Protein AF-A0A818BDM7-F1 (afdb_monomer_lite)

Sequence (76 aa):
MAQVTVRMHSKQTCAIYDRFGRLMFGNETLPKDVLEYVVFERILTNPYSQWRVHSKILPSWLPPLNPHCKKCHASY

Structure (mmCIF, N/CA/C/O backbone):
data_AF-A0A818BDM7-F1
#
_entry.id   AF-A0A818BDM7-F1
#
loop_
_atom_site.group_PDB
_atom_site.id
_atom_site.type_symbol
_atom_site.label_atom_id
_atom_site.label_alt_id
_atom_site.label_comp_id
_atom_site.label_asym_id
_atom_site.label_entity_id
_atom_site.label_seq_id
_atom_site.pdbx_PDB_ins_code
_atom_site.Cartn_x
_atom_site.Cartn_y
_atom_site.Cartn_z
_atom_site.occupancy
_atom_site.B_iso_or_equiv
_atom_site.auth_seq_id
_atom_site.auth_comp_id
_atom_site.auth_asym_id
_at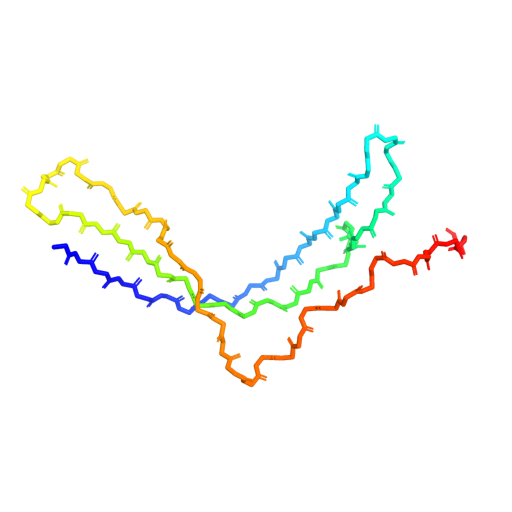om_site.auth_atom_id
_atom_site.pdbx_PDB_model_num
ATOM 1 N N . MET A 1 1 ? 4.909 1.067 -21.908 1.00 89.38 1 MET A N 1
ATOM 2 C CA . MET A 1 1 ? 4.516 1.118 -20.483 1.00 89.38 1 MET A CA 1
ATOM 3 C C . MET A 1 1 ? 4.307 -0.310 -20.019 1.00 89.38 1 MET A C 1
ATOM 5 O O . MET A 1 1 ? 3.738 -1.078 -20.780 1.00 89.38 1 MET A O 1
ATOM 9 N N . ALA A 1 2 ? 4.830 -0.681 -18.855 1.00 96.12 2 ALA A N 1
ATOM 10 C CA . ALA A 1 2 ? 4.646 -2.008 -18.275 1.00 96.12 2 ALA A CA 1
ATOM 11 C C . ALA A 1 2 ? 3.756 -1.916 -17.043 1.00 96.12 2 ALA A C 1
ATOM 13 O O . ALA A 1 2 ? 3.857 -0.947 -16.289 1.00 96.12 2 ALA A O 1
ATOM 14 N N . GLN A 1 3 ? 2.924 -2.935 -16.849 1.00 97.69 3 GLN A N 1
ATOM 15 C CA . GLN A 1 3 ? 2.070 -3.077 -15.682 1.00 97.69 3 GLN A CA 1
ATOM 16 C C . GLN A 1 3 ? 2.278 -4.445 -15.044 1.00 97.69 3 GLN A C 1
ATOM 18 O O . GLN A 1 3 ? 2.465 -5.443 -15.739 1.00 97.69 3 GLN A O 1
ATOM 23 N N . VAL A 1 4 ? 2.258 -4.474 -13.716 1.00 97.75 4 VAL A N 1
ATOM 24 C CA . VAL A 1 4 ? 2.385 -5.693 -12.914 1.00 97.75 4 VAL A CA 1
ATOM 25 C C . VAL A 1 4 ? 1.303 -5.663 -11.850 1.00 97.75 4 VAL A C 1
ATOM 27 O O . VAL A 1 4 ? 1.216 -4.713 -11.079 1.00 97.75 4 VAL 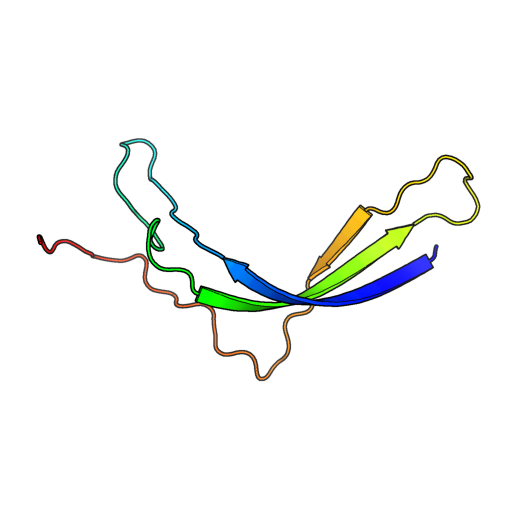A O 1
ATOM 30 N N . THR A 1 5 ? 0.478 -6.706 -11.805 1.00 97.56 5 THR A N 1
ATOM 31 C CA . THR A 1 5 ? -0.546 -6.862 -10.766 1.00 97.56 5 THR A CA 1
ATOM 32 C C . THR A 1 5 ? -0.018 -7.785 -9.680 1.00 97.56 5 THR A C 1
ATOM 34 O O . THR A 1 5 ? 0.410 -8.900 -9.971 1.00 97.56 5 THR A O 1
ATOM 37 N N . VAL A 1 6 ? -0.066 -7.336 -8.429 1.00 97.62 6 VAL A N 1
ATOM 38 C CA . VAL A 1 6 ? 0.404 -8.092 -7.265 1.00 97.62 6 VAL A CA 1
ATOM 39 C C . VAL A 1 6 ? -0.769 -8.366 -6.334 1.00 97.62 6 VAL A C 1
ATOM 41 O O . VAL A 1 6 ? -1.488 -7.446 -5.944 1.00 97.62 6 VAL A O 1
ATOM 44 N N . ARG A 1 7 ? -0.951 -9.635 -5.953 1.00 95.69 7 ARG A N 1
ATOM 45 C CA . ARG A 1 7 ? -1.892 -10.042 -4.904 1.00 95.69 7 ARG A CA 1
ATOM 46 C C . ARG A 1 7 ? -1.211 -9.900 -3.546 1.00 95.69 7 ARG A C 1
ATOM 48 O O . ARG A 1 7 ? -0.260 -10.622 -3.258 1.00 95.69 7 ARG A O 1
ATOM 55 N N . MET A 1 8 ? -1.715 -9.001 -2.714 1.00 96.25 8 MET A N 1
ATOM 56 C CA . MET A 1 8 ? -1.231 -8.763 -1.359 1.00 96.25 8 MET A CA 1
ATOM 57 C C . MET A 1 8 ? -2.231 -9.323 -0.350 1.00 96.25 8 MET A C 1
ATOM 59 O O . MET A 1 8 ? -3.426 -9.042 -0.428 1.00 96.25 8 MET A O 1
ATOM 63 N N . HIS A 1 9 ? -1.739 -10.126 0.592 1.00 95.19 9 HIS A N 1
ATOM 64 C CA . HIS A 1 9 ? -2.509 -10.628 1.726 1.00 95.19 9 HIS A CA 1
ATOM 65 C C . HIS A 1 9 ? -1.779 -10.232 3.005 1.00 95.19 9 HIS A C 1
ATOM 67 O O . HIS A 1 9 ? -0.670 -10.702 3.255 1.00 95.19 9 HIS A O 1
ATOM 73 N N . SER A 1 10 ? -2.361 -9.313 3.769 1.00 95.56 10 SER A N 1
ATOM 74 C CA . SER A 1 10 ? -1.695 -8.706 4.924 1.00 95.56 10 SER A CA 1
ATOM 75 C C . SER A 1 10 ? -2.676 -8.435 6.057 1.00 95.56 10 SER A C 1
ATOM 77 O O . SER A 1 10 ? -3.877 -8.313 5.824 1.00 95.56 10 SER A O 1
ATOM 79 N N . LYS A 1 11 ? -2.150 -8.319 7.278 1.00 94.81 11 LYS A N 1
ATOM 80 C CA . LYS A 1 11 ? -2.896 -7.871 8.457 1.00 94.81 11 LYS A CA 1
ATOM 81 C C . LYS A 1 11 ? -2.637 -6.389 8.677 1.00 94.81 11 LYS A C 1
ATOM 83 O O . LYS A 1 11 ? -1.482 -6.001 8.830 1.00 94.81 11 LYS A O 1
ATOM 88 N N . GLN A 1 12 ? -3.693 -5.580 8.686 1.00 93.25 12 GLN A N 1
ATOM 89 C CA . GLN A 1 12 ? -3.587 -4.124 8.817 1.00 93.25 12 GLN A CA 1
ATOM 90 C C . GLN A 1 12 ? -4.550 -3.595 9.882 1.00 93.25 12 GLN A C 1
ATOM 92 O O . GLN A 1 12 ? -5.670 -4.090 10.024 1.00 93.25 12 GLN A O 1
ATOM 97 N N . THR A 1 13 ? -4.121 -2.573 10.619 1.00 92.19 13 THR A N 1
ATOM 98 C CA . THR A 1 13 ? -4.975 -1.749 11.481 1.00 92.19 13 THR A CA 1
ATOM 99 C C . THR A 1 13 ? -5.227 -0.414 10.786 1.00 92.19 13 THR A C 1
ATOM 101 O O . THR A 1 13 ? -4.357 0.128 10.106 1.00 92.19 13 THR A O 1
ATOM 104 N N . CYS A 1 14 ? -6.442 0.113 10.908 1.00 91.25 14 CYS A N 1
ATOM 105 C CA . CYS A 1 14 ? -6.812 1.404 10.337 1.00 91.25 14 CYS A CA 1
ATOM 106 C C . CYS A 1 14 ? -7.763 2.086 11.310 1.00 91.25 14 CYS A C 1
ATOM 108 O O . CYS A 1 14 ? -8.776 1.492 11.674 1.00 91.25 14 CYS A O 1
ATOM 110 N N . ALA A 1 15 ? -7.437 3.310 11.714 1.00 91.88 15 ALA A N 1
ATOM 111 C CA . ALA A 1 15 ? -8.276 4.169 12.533 1.00 91.88 15 ALA A CA 1
ATOM 112 C C . ALA A 1 15 ? -8.314 5.559 11.893 1.00 91.88 15 ALA A C 1
ATOM 114 O O . ALA A 1 15 ? -7.272 6.172 11.661 1.00 91.88 15 ALA A O 1
ATOM 115 N N . ILE A 1 16 ? -9.512 6.033 11.560 1.00 90.69 16 ILE A N 1
ATOM 116 C CA . ILE A 1 16 ? -9.730 7.351 10.960 1.00 90.69 16 ILE A CA 1
ATOM 117 C C . ILE A 1 16 ? -10.367 8.242 12.014 1.00 90.69 16 ILE A C 1
ATOM 119 O O . ILE A 1 16 ? -11.418 7.906 12.565 1.00 90.69 16 ILE A O 1
ATOM 123 N N . TYR A 1 17 ? -9.741 9.387 12.251 1.00 91.69 17 TYR A N 1
ATOM 124 C CA . TYR A 1 17 ? -10.176 10.382 13.220 1.00 91.69 17 TYR A CA 1
ATOM 125 C C . TYR A 1 17 ? -10.747 11.614 12.527 1.00 91.69 17 TYR A C 1
ATOM 127 O O . TYR A 1 17 ? -10.256 12.038 11.481 1.00 91.69 17 TYR A O 1
ATOM 135 N N . ASP A 1 18 ? -11.772 12.205 13.137 1.00 92.12 18 ASP A N 1
ATOM 136 C CA . ASP A 1 18 ? -12.273 13.518 12.739 1.00 92.12 18 ASP A CA 1
ATOM 137 C C . ASP A 1 18 ? -11.289 14.628 13.157 1.00 92.12 18 ASP A C 1
ATOM 139 O O . ASP A 1 18 ? -10.434 14.435 14.024 1.00 92.12 18 ASP A O 1
ATOM 143 N N . ARG A 1 19 ? -11.475 15.843 12.635 1.00 94.44 19 ARG A N 1
ATOM 144 C CA . ARG A 1 19 ? -10.728 17.059 13.015 1.00 94.44 19 ARG A CA 1
ATOM 145 C C . ARG A 1 19 ? -10.778 17.395 14.512 1.00 94.44 19 ARG A C 1
ATOM 147 O O . ARG A 1 19 ? -9.959 18.173 14.985 1.00 94.44 19 ARG A O 1
ATOM 154 N N . PHE A 1 20 ? -11.743 16.838 15.246 1.00 93.69 20 PHE A N 1
ATOM 155 C CA . PHE A 1 20 ? -11.881 16.974 16.702 1.00 93.69 20 PHE A CA 1
ATOM 156 C C . PHE A 1 20 ? -11.289 15.789 17.488 1.00 93.69 20 PHE A C 1
ATOM 158 O O . PHE A 1 20 ? -11.529 15.679 18.687 1.00 93.69 20 PHE A O 1
ATOM 165 N N . GLY A 1 21 ? -10.577 14.869 16.828 1.00 89.75 21 GLY A N 1
ATOM 166 C CA . GLY A 1 21 ? -9.935 13.713 17.465 1.00 89.75 21 GLY A CA 1
ATOM 167 C C . GLY A 1 21 ? -10.883 12.571 17.848 1.00 89.75 21 GLY A C 1
ATOM 168 O O . GLY A 1 21 ? -10.487 11.658 18.563 1.00 89.75 21 GLY A O 1
ATOM 169 N N . ARG A 1 22 ? -12.141 12.589 17.391 1.00 91.56 22 ARG A N 1
ATOM 170 C CA . ARG A 1 22 ? -13.102 11.498 17.633 1.00 91.56 22 ARG A CA 1
ATOM 171 C C . ARG A 1 22 ? -12.915 10.394 16.593 1.00 91.56 22 ARG A C 1
ATOM 173 O O . ARG A 1 22 ? -12.816 10.700 15.405 1.00 91.56 22 ARG A O 1
ATOM 180 N N . LEU A 1 23 ? -12.902 9.131 17.023 1.00 87.94 23 LEU A N 1
ATOM 181 C CA . LEU A 1 23 ? -12.793 7.977 16.125 1.00 87.94 23 LEU A CA 1
ATOM 182 C C . LEU A 1 23 ? -14.047 7.872 15.240 1.00 87.94 23 LEU A C 1
ATOM 184 O O . LEU A 1 23 ? -15.159 7.715 15.742 1.00 87.94 23 LEU A O 1
ATOM 188 N N . MET A 1 24 ? -13.863 7.962 13.924 1.00 89.00 24 MET A N 1
ATOM 189 C CA . MET A 1 24 ? -14.933 7.859 12.925 1.00 89.00 24 MET A CA 1
ATOM 190 C C . MET A 1 24 ? -15.052 6.448 12.355 1.00 89.00 24 MET A C 1
ATOM 192 O O . MET A 1 24 ? -16.157 5.943 12.162 1.00 89.00 24 MET A O 1
ATOM 196 N N . PHE A 1 25 ? -13.919 5.813 12.058 1.00 86.06 25 PHE A N 1
ATOM 197 C CA . PHE A 1 25 ? -13.897 4.520 11.387 1.00 86.06 25 PHE A CA 1
ATOM 198 C C . PHE A 1 25 ? -12.719 3.670 11.843 1.00 86.06 25 PHE A C 1
ATOM 200 O O . PHE A 1 25 ? -11.621 4.178 12.055 1.00 86.06 25 PHE A O 1
ATOM 207 N N . GLY A 1 26 ? -12.948 2.359 11.906 1.00 86.62 26 GLY A N 1
ATOM 208 C CA . GLY A 1 26 ? -11.904 1.380 12.164 1.00 86.62 26 GLY A CA 1
ATOM 209 C C . GLY A 1 26 ? -11.541 1.234 13.643 1.00 86.62 26 GLY A C 1
ATOM 210 O O . GLY A 1 26 ? -12.372 1.473 14.516 1.00 86.62 26 GLY A O 1
ATOM 211 N N . ASN A 1 27 ? -10.341 0.725 13.911 1.00 88.75 27 ASN A N 1
ATOM 212 C CA . ASN A 1 27 ? -9.820 0.432 15.245 1.00 88.75 27 ASN A CA 1
ATOM 213 C C . ASN A 1 27 ? -8.279 0.369 15.189 1.00 88.75 27 ASN A C 1
ATOM 215 O O . ASN A 1 27 ? -7.717 -0.180 14.239 1.00 88.75 27 ASN A O 1
ATOM 219 N N . GLU A 1 28 ? -7.604 0.928 16.194 1.00 89.81 28 GLU A N 1
ATOM 220 C CA . GLU A 1 28 ? -6.137 0.968 16.279 1.00 89.81 28 GLU A CA 1
ATOM 221 C C . GLU A 1 28 ? -5.503 -0.361 16.692 1.00 89.81 28 GLU A C 1
ATOM 223 O O . GLU A 1 28 ? -4.397 -0.676 16.258 1.00 89.81 28 GLU A O 1
ATOM 228 N N . THR A 1 29 ? -6.184 -1.141 17.530 1.00 91.38 29 THR A N 1
ATOM 229 C CA . THR A 1 29 ? -5.613 -2.328 18.182 1.00 91.38 29 THR A CA 1
ATOM 230 C C . THR A 1 29 ? -6.002 -3.629 17.496 1.00 91.38 29 THR A C 1
ATOM 232 O O . THR A 1 29 ? -5.281 -4.616 17.616 1.00 91.38 29 THR A O 1
ATOM 235 N N . LEU A 1 30 ? -7.121 -3.649 16.768 1.00 91.25 30 LEU A N 1
ATOM 236 C CA . LEU A 1 30 ? -7.640 -4.854 16.122 1.00 91.25 30 LEU A CA 1
ATOM 237 C C . LEU A 1 30 ? -7.201 -4.940 14.650 1.00 91.25 30 LEU A C 1
ATOM 239 O O . LEU A 1 30 ? -7.810 -4.276 13.802 1.00 91.25 30 LEU A O 1
ATOM 243 N N . PRO A 1 31 ? -6.187 -5.764 14.309 1.00 92.75 31 PRO A N 1
ATOM 244 C CA . PRO A 1 31 ? -5.805 -5.982 12.922 1.00 92.75 31 PRO A CA 1
ATOM 245 C C . PRO A 1 31 ? -6.884 -6.771 12.182 1.00 92.75 31 PRO A C 1
ATOM 247 O O . PRO A 1 31 ? -7.482 -7.704 12.722 1.00 92.75 31 PRO A O 1
ATOM 250 N N . LYS A 1 32 ? -7.097 -6.423 10.915 1.00 89.44 32 LYS A N 1
ATOM 251 C CA . LYS A 1 32 ? -7.986 -7.142 10.000 1.00 89.44 32 LYS A CA 1
ATOM 252 C C . LYS A 1 32 ? -7.183 -7.735 8.853 1.00 89.44 32 LYS A C 1
ATOM 254 O O . LYS A 1 32 ? -6.226 -7.120 8.383 1.00 89.44 32 LYS A O 1
ATOM 259 N N . ASP A 1 33 ? -7.589 -8.920 8.411 1.00 91.62 33 ASP A N 1
ATOM 260 C CA . ASP A 1 33 ? -7.051 -9.534 7.202 1.00 91.62 33 ASP A CA 1
ATOM 261 C C . ASP A 1 33 ? -7.566 -8.779 5.974 1.00 91.62 33 ASP A C 1
ATOM 263 O O . ASP A 1 33 ? -8.769 -8.569 5.799 1.00 91.62 33 ASP A O 1
ATOM 267 N N . VAL A 1 34 ? -6.633 -8.347 5.133 1.00 90.25 34 VAL A N 1
ATOM 268 C CA . VAL A 1 34 ? -6.884 -7.520 3.957 1.00 90.25 34 VAL A CA 1
ATOM 269 C C . VAL A 1 34 ? -6.263 -8.208 2.746 1.00 90.25 34 VAL A C 1
ATOM 271 O O . VAL A 1 34 ? -5.047 -8.416 2.680 1.00 90.25 34 VAL A O 1
ATOM 274 N N . LEU A 1 35 ? -7.122 -8.585 1.794 1.00 92.19 35 LEU A N 1
ATOM 275 C CA . LEU A 1 35 ? -6.736 -9.171 0.514 1.00 92.19 35 LEU A CA 1
ATOM 276 C C . LEU A 1 35 ? -6.968 -8.166 -0.613 1.00 92.19 35 LEU A C 1
ATOM 278 O O . LEU A 1 35 ? -8.103 -7.761 -0.867 1.00 92.19 35 LEU A O 1
ATOM 282 N N . GLU A 1 36 ? -5.901 -7.789 -1.311 1.00 92.75 36 GLU A N 1
ATOM 283 C CA . GLU A 1 36 ? -5.938 -6.726 -2.315 1.00 92.75 36 GLU A CA 1
ATOM 284 C C . GLU A 1 36 ? -5.110 -7.077 -3.547 1.00 92.75 36 GLU A C 1
ATOM 286 O O . GLU A 1 36 ? -4.132 -7.820 -3.478 1.00 92.75 36 GLU A O 1
ATOM 291 N N . TYR A 1 37 ? -5.504 -6.518 -4.689 1.00 95.50 37 TYR A N 1
ATOM 292 C CA . TYR A 1 37 ? -4.798 -6.657 -5.956 1.00 95.50 37 TYR A CA 1
ATOM 293 C C . TYR A 1 37 ? -4.341 -5.269 -6.399 1.00 95.50 37 TYR A C 1
ATOM 295 O O . TYR A 1 37 ? -5.147 -4.465 -6.873 1.00 95.50 37 TYR A O 1
ATOM 303 N N . VAL A 1 38 ? -3.058 -4.975 -6.191 1.00 96.94 38 VAL A N 1
ATOM 304 C CA . VAL A 1 38 ? -2.456 -3.671 -6.491 1.00 96.94 38 VAL A CA 1
ATOM 305 C C . VAL A 1 38 ? -1.764 -3.745 -7.845 1.00 96.94 38 VAL A C 1
ATOM 307 O O . VAL A 1 38 ? -0.939 -4.629 -8.084 1.00 96.94 38 VAL A O 1
ATOM 310 N N . VAL A 1 39 ? -2.106 -2.819 -8.735 1.00 97.94 39 VAL A N 1
ATOM 311 C CA . VAL A 1 39 ? -1.477 -2.671 -10.047 1.00 97.94 39 VAL A CA 1
ATOM 312 C C . VAL A 1 39 ? -0.366 -1.644 -9.928 1.00 97.94 39 VAL A C 1
ATOM 314 O O . VAL A 1 39 ? -0.609 -0.495 -9.558 1.00 97.94 39 VAL A O 1
ATOM 317 N N . PHE A 1 40 ? 0.848 -2.053 -10.267 1.00 98.06 40 PHE A N 1
ATOM 318 C CA . PHE A 1 40 ? 1.997 -1.174 -10.413 1.00 98.06 40 PHE A CA 1
ATOM 319 C C . PHE A 1 40 ? 2.250 -0.877 -11.883 1.00 98.06 40 PHE A C 1
ATOM 321 O O . PHE A 1 40 ? 2.049 -1.737 -12.741 1.00 98.06 40 PHE A O 1
ATOM 328 N N . GLU A 1 41 ? 2.753 0.316 -12.170 1.00 97.75 41 GLU A N 1
ATOM 329 C CA . GLU A 1 41 ? 3.140 0.737 -13.510 1.00 97.75 41 GLU A CA 1
ATOM 330 C C . GLU A 1 41 ? 4.570 1.272 -13.560 1.00 97.75 41 GLU A C 1
ATOM 332 O O . GLU A 1 41 ? 5.079 1.836 -12.586 1.00 97.75 41 GLU A O 1
ATOM 337 N N . ARG A 1 42 ? 5.213 1.117 -14.722 1.00 96.62 42 ARG A N 1
ATOM 338 C CA . ARG A 1 42 ? 6.504 1.744 -15.028 1.00 96.62 42 ARG A CA 1
ATOM 339 C C . ARG A 1 42 ? 6.668 2.031 -16.520 1.00 96.62 42 ARG A C 1
ATOM 341 O O . ARG A 1 42 ? 6.275 1.245 -17.387 1.00 96.62 42 ARG A O 1
ATOM 348 N N . ILE A 1 43 ? 7.320 3.144 -16.846 1.00 97.62 43 ILE A N 1
ATOM 349 C CA . ILE A 1 43 ? 7.662 3.515 -18.225 1.00 97.62 43 ILE A CA 1
ATOM 350 C C . ILE A 1 43 ? 9.001 2.872 -18.617 1.00 97.62 43 ILE A C 1
ATOM 352 O O . ILE A 1 43 ? 10.060 3.421 -18.344 1.00 97.62 43 ILE A O 1
ATOM 356 N N . LEU A 1 44 ? 8.968 1.718 -19.293 1.00 95.12 44 LEU A N 1
ATOM 357 C CA . LEU A 1 44 ? 10.181 0.953 -19.635 1.00 95.12 44 LEU A CA 1
ATOM 358 C C . LEU A 1 44 ? 11.229 1.722 -20.460 1.00 95.12 44 LEU A C 1
ATOM 360 O O . LEU A 1 44 ? 12.413 1.438 -20.322 1.00 95.12 44 LEU A O 1
ATOM 364 N N . THR A 1 45 ? 10.809 2.674 -21.299 1.00 96.06 45 THR A N 1
ATOM 365 C CA . THR A 1 45 ? 11.709 3.460 -22.161 1.00 96.06 45 THR A CA 1
ATOM 366 C C . THR A 1 45 ? 12.575 4.447 -21.386 1.00 96.06 45 THR A C 1
ATOM 368 O O . THR A 1 45 ? 13.633 4.830 -21.871 1.00 96.06 45 THR A O 1
ATOM 371 N N . ASN A 1 46 ? 12.149 4.858 -20.189 1.00 94.62 46 ASN A N 1
ATOM 372 C CA . ASN A 1 46 ? 12.915 5.764 -19.346 1.00 94.62 46 ASN A CA 1
ATOM 373 C C . ASN A 1 46 ? 13.663 4.956 -18.268 1.00 94.62 46 ASN A C 1
ATOM 375 O O . ASN A 1 46 ? 13.003 4.378 -17.393 1.00 94.62 46 ASN A O 1
ATOM 379 N N . PRO A 1 47 ? 15.011 4.933 -18.275 1.00 92.88 47 PRO A N 1
ATOM 380 C CA . PRO A 1 47 ? 15.797 4.198 -17.283 1.00 92.88 47 PRO A CA 1
ATOM 381 C C . PRO A 1 47 ? 15.643 4.755 -15.860 1.00 92.88 47 PRO A C 1
ATOM 383 O O . PRO A 1 47 ? 15.803 4.011 -14.899 1.00 92.88 47 PRO A O 1
ATOM 386 N N . TYR A 1 48 ? 15.264 6.027 -15.712 1.00 96.06 48 TYR A N 1
ATOM 387 C CA . TYR A 1 48 ? 15.042 6.679 -14.416 1.00 96.06 48 TYR A CA 1
ATOM 388 C C . TYR A 1 48 ? 13.612 6.512 -13.889 1.00 96.06 48 TYR A C 1
ATOM 390 O O . TYR A 1 48 ? 13.268 7.031 -12.827 1.00 96.06 48 TYR A O 1
ATOM 398 N N . SER A 1 49 ? 12.743 5.820 -14.632 1.00 95.12 49 SER A N 1
ATOM 399 C CA . SER A 1 49 ? 11.389 5.544 -14.161 1.00 95.12 49 SER A CA 1
ATOM 400 C C . SER A 1 49 ? 11.408 4.544 -13.006 1.00 95.12 49 SER A C 1
ATOM 402 O O . SER A 1 49 ? 12.087 3.518 -13.044 1.00 95.12 49 SER A O 1
ATOM 404 N N . GLN A 1 50 ? 10.600 4.822 -11.991 1.00 96.69 50 GLN A N 1
ATOM 405 C CA . GLN A 1 50 ? 10.369 3.922 -10.868 1.00 96.69 50 GLN A CA 1
ATOM 406 C C . GLN A 1 50 ? 8.992 3.276 -10.992 1.00 96.69 50 GLN A C 1
ATOM 408 O O . GLN A 1 50 ? 8.108 3.800 -11.675 1.00 96.69 50 GLN A O 1
ATOM 413 N N . TRP A 1 51 ? 8.816 2.138 -10.327 1.00 97.44 51 TRP A N 1
ATOM 414 C CA . TRP A 1 51 ? 7.501 1.532 -10.170 1.00 97.44 51 TRP A CA 1
ATOM 415 C C . TRP A 1 51 ? 6.621 2.423 -9.295 1.00 97.44 51 TRP A C 1
ATOM 417 O O . TRP A 1 51 ? 7.044 2.856 -8.224 1.00 97.44 51 TRP A O 1
ATOM 427 N N . ARG A 1 52 ? 5.400 2.698 -9.751 1.00 97.00 52 ARG A N 1
ATOM 428 C CA . ARG A 1 52 ? 4.395 3.472 -9.009 1.00 97.00 52 ARG A CA 1
ATOM 429 C C . ARG A 1 52 ? 3.113 2.668 -8.893 1.00 97.00 52 ARG A C 1
ATOM 431 O O . ARG A 1 52 ? 2.821 1.858 -9.768 1.00 97.00 52 ARG A O 1
ATOM 438 N N . VAL A 1 53 ? 2.353 2.892 -7.826 1.00 96.94 53 VAL A N 1
ATOM 439 C CA . VAL A 1 53 ? 0.996 2.348 -7.712 1.00 96.94 53 VAL A CA 1
ATOM 440 C C . VAL A 1 53 ? 0.112 3.063 -8.731 1.00 96.94 53 VAL A C 1
ATOM 442 O O . VAL A 1 53 ? 0.054 4.290 -8.734 1.00 96.94 53 VAL A O 1
ATOM 445 N N . HIS A 1 54 ? -0.551 2.294 -9.589 1.00 96.81 54 HIS A N 1
ATOM 446 C CA . HIS A 1 54 ? -1.465 2.793 -10.612 1.00 96.81 54 HIS A CA 1
ATOM 447 C C . HIS A 1 54 ? -2.918 2.708 -10.143 1.00 96.81 54 HIS A C 1
ATOM 449 O O . HIS A 1 54 ? -3.629 3.707 -10.093 1.00 96.81 54 HIS A O 1
ATOM 455 N N . SER A 1 55 ? -3.369 1.505 -9.790 1.00 96.06 55 SER A N 1
ATOM 456 C CA . SER A 1 55 ? -4.757 1.263 -9.405 1.00 96.06 55 SER A CA 1
ATOM 457 C C . SER A 1 55 ? -4.884 0.058 -8.480 1.00 96.06 55 SER A C 1
ATOM 459 O O . SER A 1 55 ? -3.950 -0.727 -8.298 1.00 96.06 55 SER A O 1
ATOM 461 N N . LYS A 1 56 ? -6.063 -0.083 -7.877 1.00 93.56 56 LYS A N 1
ATOM 462 C CA . LYS A 1 56 ? -6.450 -1.246 -7.085 1.00 93.56 56 LYS A CA 1
ATOM 463 C C . LYS A 1 56 ? -7.637 -1.917 -7.757 1.00 93.56 56 LYS A C 1
ATOM 465 O O . LYS A 1 56 ? -8.638 -1.262 -8.040 1.00 93.56 56 LYS A O 1
ATOM 470 N N . ILE A 1 57 ? -7.528 -3.218 -7.994 1.00 93.75 57 ILE A N 1
ATOM 471 C CA . ILE A 1 57 ? -8.612 -4.006 -8.578 1.00 93.75 57 ILE A CA 1
ATOM 472 C C . ILE A 1 57 ? -9.563 -4.417 -7.451 1.00 93.75 57 ILE A C 1
ATOM 474 O O . ILE A 1 57 ? -9.140 -4.998 -6.449 1.00 93.75 57 ILE A O 1
ATOM 478 N N . LEU A 1 58 ? -10.851 -4.118 -7.628 1.00 88.31 58 LEU A N 1
ATOM 479 C CA . LEU A 1 58 ? -11.929 -4.568 -6.752 1.00 88.31 58 LEU A CA 1
ATOM 480 C C . LEU A 1 58 ? -12.642 -5.751 -7.419 1.00 88.31 58 LEU A C 1
ATOM 482 O O . LEU A 1 58 ? -13.318 -5.550 -8.429 1.00 88.31 58 LEU A O 1
ATOM 486 N N . PRO A 1 59 ? -12.486 -6.982 -6.904 1.00 88.62 59 PRO A N 1
ATOM 487 C CA . PRO A 1 59 ? -13.202 -8.118 -7.457 1.00 88.62 59 PRO A CA 1
ATOM 488 C C . PRO A 1 59 ? -14.698 -8.019 -7.144 1.00 88.62 59 PRO A C 1
ATOM 490 O O . PRO A 1 59 ? -15.086 -7.561 -6.071 1.00 88.62 59 PRO A O 1
ATOM 493 N N . SER A 1 60 ? -15.537 -8.506 -8.058 1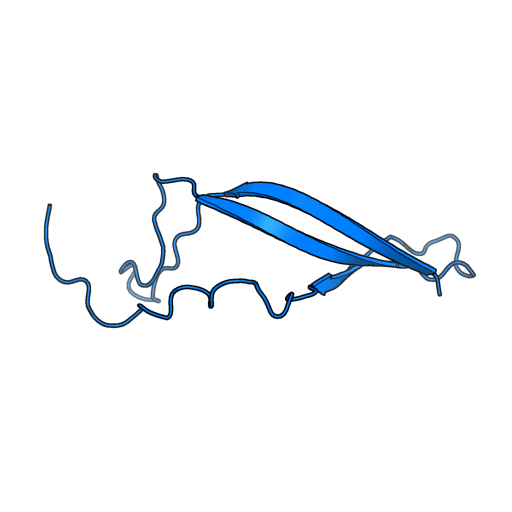.00 86.94 60 SER A N 1
ATOM 494 C CA . SER A 1 60 ? -17.003 -8.467 -7.933 1.00 86.94 60 SER A CA 1
ATOM 495 C C . SER A 1 60 ? -17.548 -9.279 -6.755 1.00 86.94 60 SER A C 1
ATOM 497 O O . SER A 1 60 ? -18.624 -8.980 -6.249 1.00 86.94 60 SER A O 1
ATOM 499 N N . TRP A 1 61 ? -16.806 -10.293 -6.309 1.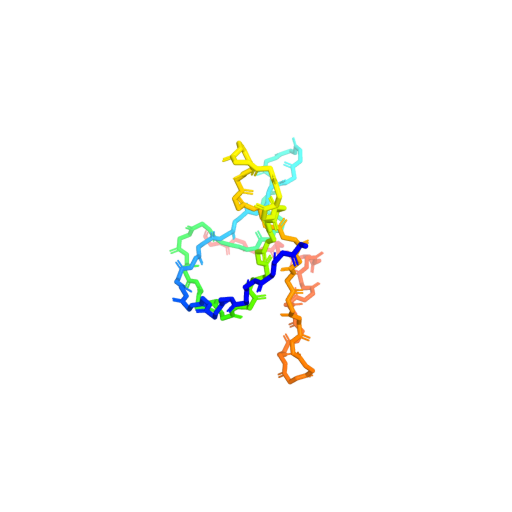00 85.94 61 TRP A N 1
ATOM 500 C CA . TRP A 1 61 ? -17.144 -11.122 -5.150 1.00 85.94 61 TRP A CA 1
ATOM 501 C C . TRP A 1 61 ? -16.652 -10.551 -3.817 1.00 85.94 61 TRP A C 1
ATOM 503 O O . TRP A 1 61 ? -16.910 -11.154 -2.775 1.00 85.94 61 TRP A O 1
ATOM 513 N N . LEU A 1 62 ? -15.875 -9.458 -3.817 1.00 81.75 62 LEU A N 1
ATOM 514 C CA . LEU A 1 62 ? -15.401 -8.882 -2.564 1.00 81.75 62 LEU A CA 1
ATOM 515 C C . LEU A 1 62 ? -16.614 -8.334 -1.801 1.00 81.75 62 LEU A C 1
ATOM 517 O O . LEU A 1 62 ? -17.378 -7.556 -2.380 1.00 81.75 62 LEU A O 1
ATOM 521 N N . PRO A 1 63 ? -16.809 -8.701 -0.522 1.00 79.56 63 PRO A N 1
ATOM 522 C CA . PRO A 1 63 ? -17.856 -8.082 0.271 1.00 79.56 63 PRO A CA 1
ATOM 523 C C . PRO A 1 63 ? -17.630 -6.562 0.304 1.00 79.56 63 PRO A C 1
ATOM 525 O O . PRO A 1 63 ? -16.477 -6.114 0.343 1.00 79.56 63 PRO A O 1
ATOM 528 N N . PRO A 1 64 ? -18.701 -5.751 0.270 1.00 73.94 64 PRO A N 1
ATOM 529 C CA . PRO A 1 64 ? -18.562 -4.305 0.325 1.00 73.94 64 PRO A CA 1
ATOM 530 C C . PRO A 1 64 ? -17.818 -3.911 1.601 1.00 73.94 64 PRO A C 1
ATOM 532 O O . PRO A 1 64 ? -18.084 -4.447 2.679 1.00 73.94 64 PRO A O 1
ATOM 535 N N . LEU A 1 65 ? -16.883 -2.963 1.483 1.00 68.38 65 LEU A N 1
ATOM 536 C CA . LEU A 1 65 ? -16.200 -2.407 2.647 1.00 68.38 65 LEU A CA 1
ATOM 537 C C . LEU A 1 65 ? -17.264 -1.854 3.603 1.00 68.38 65 LEU A C 1
ATOM 539 O O . LEU A 1 65 ? -18.116 -1.077 3.175 1.00 68.38 65 LEU A O 1
ATOM 543 N N . ASN A 1 66 ? -17.232 -2.284 4.869 1.00 62.28 66 ASN A N 1
ATOM 544 C CA . ASN A 1 66 ? -18.255 -1.961 5.864 1.00 62.28 66 ASN A CA 1
ATOM 545 C C . ASN A 1 66 ? -18.655 -0.470 5.807 1.00 62.28 66 ASN A C 1
ATOM 547 O O . ASN A 1 66 ? -17.846 0.382 6.176 1.00 62.28 66 ASN A O 1
ATOM 551 N N . PRO A 1 67 ? -19.903 -0.133 5.425 1.00 51.19 67 PRO A N 1
ATOM 552 C CA . PRO A 1 67 ? -20.339 1.256 5.242 1.00 51.19 67 PRO A CA 1
ATOM 553 C C . PRO A 1 67 ? -20.631 1.989 6.566 1.00 51.19 67 PRO A C 1
ATOM 555 O O . PRO A 1 67 ? -21.203 3.078 6.578 1.00 51.19 67 PRO A O 1
ATOM 558 N N . HIS A 1 68 ? -20.276 1.400 7.709 1.00 49.09 68 HIS A N 1
ATOM 55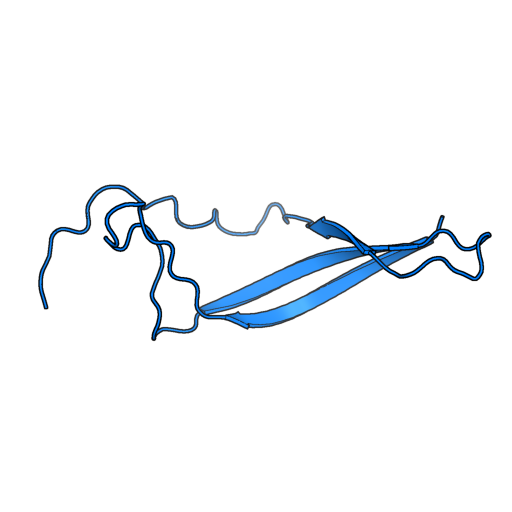9 C CA . HIS A 1 68 ? -20.662 1.897 9.026 1.00 49.09 68 HIS A CA 1
ATOM 560 C C . HIS A 1 68 ? -19.674 2.940 9.554 1.00 49.09 68 HIS A C 1
ATOM 562 O O . HIS A 1 68 ? -18.853 2.665 10.421 1.00 49.09 68 HIS A O 1
ATOM 568 N N . CYS A 1 69 ? -19.824 4.172 9.077 1.00 47.88 69 CYS A N 1
ATOM 569 C CA . CYS A 1 69 ? -19.555 5.353 9.892 1.00 47.88 69 CYS A CA 1
ATOM 570 C C . CYS A 1 69 ? -20.853 6.156 10.032 1.00 47.88 69 CYS A C 1
ATOM 572 O O . CYS A 1 69 ? -20.988 7.231 9.454 1.00 47.88 69 CYS A O 1
ATOM 574 N N . LYS A 1 70 ? -21.825 5.628 10.792 1.00 41.59 70 LYS A N 1
ATOM 575 C CA . LYS A 1 70 ? -22.841 6.428 11.499 1.00 41.59 70 LYS A CA 1
ATOM 576 C C . LYS A 1 70 ? -23.187 5.745 12.831 1.00 41.59 70 LYS A C 1
ATOM 578 O O . LYS A 1 70 ? -23.869 4.730 12.839 1.00 41.59 70 LYS A O 1
ATOM 583 N N . LYS A 1 71 ? -22.749 6.391 13.923 1.00 41.94 71 LYS A N 1
ATOM 584 C CA . LYS A 1 71 ? -23.018 6.141 15.357 1.00 41.94 71 LYS A CA 1
ATOM 585 C C . LYS A 1 71 ? -22.256 4.983 16.021 1.00 41.94 71 LYS A C 1
ATOM 587 O O . LYS A 1 71 ? -22.775 3.884 16.130 1.00 41.94 71 LYS A O 1
ATOM 592 N N . CYS A 1 72 ? -21.121 5.310 16.639 1.00 37.44 72 CYS A N 1
ATOM 593 C CA . CYS A 1 72 ? -20.661 4.614 17.844 1.00 37.44 72 CYS A CA 1
ATOM 594 C C . CYS A 1 72 ? -20.550 5.628 18.992 1.00 37.44 72 CYS A C 1
ATOM 596 O O . CYS A 1 72 ? -19.469 6.058 19.373 1.00 37.44 72 CYS A O 1
ATOM 598 N N . HIS A 1 73 ? -21.706 6.038 19.520 1.00 43.00 73 HIS A N 1
ATOM 599 C CA . HIS A 1 73 ? -21.812 6.251 20.959 1.00 43.00 73 HIS A CA 1
ATOM 600 C C . HIS A 1 73 ? -22.004 4.862 21.564 1.00 43.00 73 HIS A C 1
ATOM 602 O O . HIS A 1 73 ? -23.082 4.300 21.409 1.00 43.00 73 HIS A O 1
ATOM 608 N N . ALA A 1 74 ? -20.976 4.311 22.198 1.00 36.69 74 ALA A N 1
ATOM 609 C CA 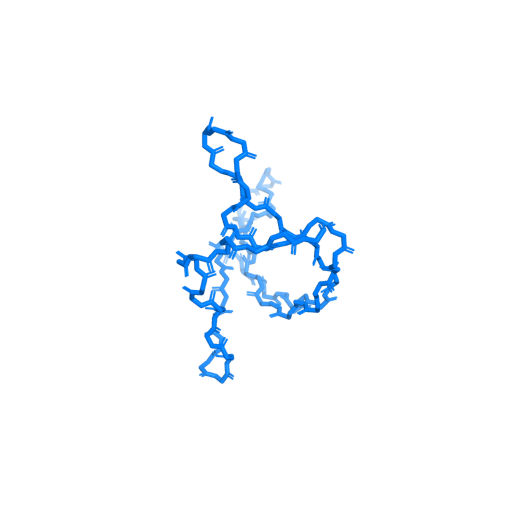. ALA A 1 74 ? -21.121 3.401 23.329 1.00 36.69 74 ALA A CA 1
ATOM 610 C C . ALA A 1 74 ? -19.732 3.138 23.903 1.00 36.69 74 ALA A C 1
ATOM 612 O O . ALA A 1 74 ? -18.890 2.495 23.282 1.00 36.69 74 ALA A O 1
ATOM 613 N N . SER A 1 75 ? -19.540 3.723 25.076 1.00 34.38 75 SER A N 1
ATOM 614 C CA . SER A 1 75 ? -18.566 3.399 26.103 1.00 34.38 75 SER A CA 1
ATOM 615 C C . SER A 1 75 ? -18.173 1.920 26.145 1.00 34.38 75 SER A C 1
ATOM 617 O O . SER A 1 75 ? -19.051 1.059 26.128 1.00 34.38 75 SER A O 1
ATOM 619 N N . TYR A 1 76 ? -16.878 1.667 26.315 1.00 35.34 76 TYR A N 1
ATOM 620 C CA . TYR A 1 76 ? -16.334 0.721 27.290 1.00 35.34 76 TYR A CA 1
ATOM 621 C C . TYR A 1 76 ? -15.010 1.281 27.806 1.00 35.34 76 TYR A C 1
ATOM 623 O O . TYR A 1 76 ? -14.285 1.886 26.982 1.00 35.34 76 TYR A O 1
#

Radius of gyration: 17.54 Å; chains: 1; bounding box: 39×28×50 Å

InterPro domains:
  IPR007379 Tim44-like domain [PF04280] (2-55)
  IPR032710 NTF2-like domain superfamily [SSF54427] (1-62)
  IPR051975 Mitochondrial Large Ribosomal Subunit mL45 [PTHR28554] (2-60)

pLDDT: mean 85.25, std 18.09, range [34.38, 98.06]

Foldseek 3Di:
DDKDKDWDWDWDFDWDADPVRHTQDTDRPDTDIDIWIWMWDWDPVDPPTDIDTDDTDDDPPDDPDPPDRDDDPDDD

Secondary structure (DSSP, 8-state):
-EEEEEEEEEEEEEEEE-TTS-EEEEEEEEEEEEEEEEEEEE-TT-TT---EEEEEE--TTSPPP----S------

Organism: NCBI:txid392032